Protein AF-A0AAU9XX43-F1 (afdb_monomer)

Radius of gyration: 18.74 Å; Cα contacts (8 Å, |Δi|>4): 97; chains: 1; bounding box: 50×25×49 Å

pLDDT: mean 89.41, std 6.66, range [53.78, 97.5]

Mean predicted aligned error: 6.14 Å

Foldseek 3Di:
DWDWDDDPLDIDTDDPPVCPVVVQVVVCVPDVVDHDDDDDDDPQWDDDPQWIWGDDPPDIWTAHHDDPPDPVDDDDPPDPDDPVVSVVVLVVQLVVGVVTGPDPVRSVVSVD

Structure (mmCIF, N/CA/C/O backbone):
data_AF-A0AAU9XX43-F1
#
_entry.id   AF-A0AAU9XX43-F1
#
loop_
_atom_site.group_PDB
_atom_site.id
_atom_site.type_symbol
_atom_site.label_atom_id
_atom_site.label_alt_id
_atom_site.label_comp_id
_atom_site.label_asym_id
_atom_site.label_entity_id
_atom_site.label_seq_id
_atom_site.pdbx_PDB_ins_code
_atom_site.Cartn_x
_atom_site.Cartn_y
_atom_site.Cartn_z
_atom_site.occupancy
_atom_site.B_iso_or_equiv
_atom_site.auth_seq_id
_atom_site.auth_comp_id
_atom_site.auth_asym_id
_atom_site.auth_atom_id
_atom_site.pdbx_PDB_model_num
ATOM 1 N N . ILE A 1 1 ? -6.491 10.764 14.706 1.00 53.78 1 ILE A N 1
ATOM 2 C CA . ILE A 1 1 ? -7.137 11.525 13.608 1.00 53.78 1 ILE A CA 1
ATOM 3 C C . ILE A 1 1 ? -8.011 10.533 12.857 1.00 53.78 1 ILE A C 1
ATOM 5 O O . ILE A 1 1 ? -7.475 9.487 12.510 1.00 53.78 1 ILE A O 1
ATOM 9 N N . PRO A 1 2 ? -9.315 10.786 12.664 1.00 73.56 2 PRO A N 1
ATOM 10 C CA . PRO A 1 2 ? -10.137 9.924 11.820 1.00 73.56 2 PRO A CA 1
ATOM 11 C C . PRO A 1 2 ? -9.642 10.023 10.368 1.00 73.56 2 PRO A C 1
ATOM 13 O O . PRO A 1 2 ? -9.549 11.123 9.824 1.00 73.56 2 PRO A O 1
ATOM 16 N N . LEU A 1 3 ? -9.279 8.889 9.768 1.00 86.94 3 LEU A N 1
ATOM 17 C CA . LEU A 1 3 ? -8.806 8.785 8.384 1.00 86.94 3 LEU A CA 1
ATOM 18 C C . LEU A 1 3 ? -9.750 7.866 7.607 1.00 86.94 3 LEU A C 1
ATOM 20 O O . LEU A 1 3 ? -10.027 6.750 8.050 1.00 86.94 3 LEU A O 1
ATOM 24 N N . TRP A 1 4 ? -10.210 8.332 6.448 1.00 90.75 4 TRP A N 1
ATOM 25 C CA . TRP A 1 4 ? -10.978 7.542 5.489 1.00 90.75 4 TRP A CA 1
ATOM 26 C C . TRP A 1 4 ? -10.577 7.946 4.072 1.00 90.75 4 TRP A C 1
ATOM 28 O O . TRP A 1 4 ? -10.887 9.048 3.618 1.00 90.75 4 TRP A O 1
ATOM 38 N N . LEU A 1 5 ? -9.866 7.061 3.383 1.00 91.31 5 LEU A N 1
ATOM 39 C CA . LEU A 1 5 ? -9.491 7.208 1.981 1.00 91.31 5 LEU A CA 1
ATOM 40 C C . LEU A 1 5 ? -10.188 6.114 1.177 1.00 91.31 5 LEU A C 1
ATOM 42 O O . LEU A 1 5 ? -10.338 4.993 1.659 1.00 91.31 5 LEU A O 1
ATOM 46 N N . ARG A 1 6 ? -10.602 6.433 -0.049 1.00 93.19 6 ARG A N 1
ATOM 47 C CA . ARG A 1 6 ? -11.258 5.480 -0.947 1.00 93.19 6 ARG A CA 1
ATOM 48 C C . ARG A 1 6 ? -10.737 5.628 -2.366 1.00 93.19 6 ARG A C 1
ATOM 50 O O . ARG A 1 6 ? -10.675 6.746 -2.880 1.00 93.19 6 ARG A O 1
ATOM 57 N N . TYR A 1 7 ? -10.458 4.505 -3.009 1.00 91.75 7 TYR A N 1
ATOM 58 C CA . TYR A 1 7 ? -10.170 4.411 -4.430 1.00 91.75 7 TYR A CA 1
ATOM 59 C C . TYR A 1 7 ? -11.003 3.278 -5.026 1.00 91.75 7 TYR A C 1
ATOM 61 O O . TYR A 1 7 ? -10.753 2.116 -4.749 1.00 91.75 7 TYR A O 1
ATOM 69 N N . VAL A 1 8 ? -12.007 3.631 -5.834 1.00 92.56 8 VAL A N 1
ATOM 70 C CA . VAL A 1 8 ? -13.006 2.679 -6.353 1.00 92.56 8 VAL A CA 1
ATOM 71 C C . VAL A 1 8 ? -13.621 1.864 -5.200 1.00 92.56 8 VAL A C 1
ATOM 73 O O . VAL A 1 8 ? -14.370 2.444 -4.407 1.00 92.56 8 VAL A O 1
ATOM 76 N N . ASP A 1 9 ? -13.310 0.575 -5.110 1.00 91.00 9 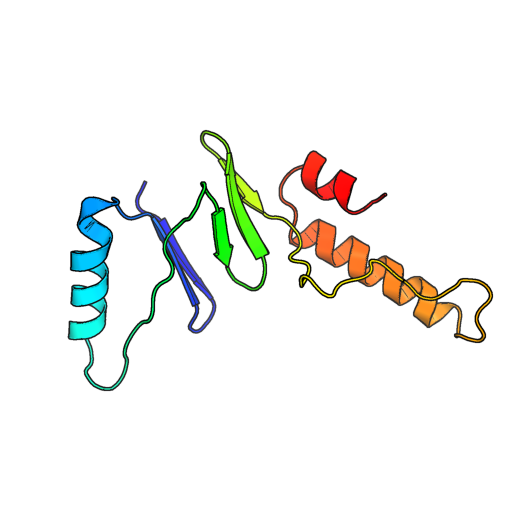ASP A N 1
ATOM 77 C CA . ASP A 1 9 ? -13.760 -0.399 -4.119 1.00 91.00 9 ASP A CA 1
ATOM 78 C C . ASP A 1 9 ? -12.801 -0.556 -2.928 1.00 91.00 9 ASP A C 1
ATOM 80 O O . ASP A 1 9 ? -13.235 -0.990 -1.863 1.00 91.00 9 ASP A O 1
ATOM 84 N N . ASP A 1 10 ? -11.549 -0.109 -3.049 1.00 92.44 10 ASP A N 1
ATOM 85 C CA . ASP A 1 10 ? -10.567 -0.159 -1.968 1.00 92.44 10 ASP A CA 1
ATOM 86 C C . ASP A 1 10 ? -10.718 1.020 -0.997 1.00 92.44 10 ASP A C 1
ATOM 88 O O . ASP A 1 10 ? -10.808 2.193 -1.389 1.00 92.44 10 ASP A O 1
ATOM 92 N N . THR A 1 11 ? -10.667 0.728 0.303 1.00 93.56 11 THR A N 1
ATOM 93 C CA . THR A 1 11 ? -10.709 1.729 1.381 1.00 93.56 11 THR A CA 1
ATOM 94 C C . THR A 1 11 ? -9.523 1.593 2.329 1.00 93.56 11 THR A C 1
ATOM 96 O O . THR A 1 11 ? -9.163 0.485 2.707 1.00 93.56 11 THR A O 1
ATOM 99 N N . PHE A 1 12 ? -8.969 2.721 2.779 1.00 92.25 12 PHE A N 1
ATOM 100 C CA . PHE A 1 12 ? -7.931 2.784 3.811 1.00 92.25 12 PHE A CA 1
ATOM 101 C C . PHE A 1 12 ? -8.428 3.638 4.976 1.00 92.25 12 PHE A C 1
ATOM 103 O O . PHE A 1 12 ? -8.783 4.807 4.792 1.00 92.25 12 PHE A O 1
ATOM 110 N N . THR A 1 13 ? -8.458 3.070 6.181 1.00 92.88 13 THR A N 1
ATOM 111 C CA . THR A 1 13 ? -9.015 3.741 7.358 1.00 92.88 13 THR A CA 1
ATOM 112 C C . THR A 1 13 ? -8.138 3.583 8.593 1.00 92.88 13 THR A C 1
ATOM 114 O O . THR A 1 13 ? -7.455 2.577 8.756 1.00 92.88 13 THR A O 1
ATOM 117 N N . ALA A 1 14 ? -8.157 4.594 9.464 1.00 91.06 14 ALA A N 1
ATOM 118 C CA . ALA A 1 14 ? -7.534 4.528 10.780 1.00 91.06 14 ALA A CA 1
ATOM 119 C C . ALA A 1 14 ? -8.617 4.346 11.847 1.00 91.06 14 ALA A C 1
ATOM 121 O O . ALA A 1 14 ? -9.417 5.254 12.090 1.00 91.06 14 ALA A O 1
ATOM 122 N N . VAL A 1 15 ? -8.605 3.183 12.491 1.00 92.12 15 VAL A N 1
ATOM 123 C CA . VAL A 1 15 ? -9.540 2.777 13.546 1.00 92.12 15 VAL A CA 1
ATOM 124 C C . VAL A 1 15 ? -8.722 2.314 14.752 1.00 92.12 15 VAL A C 1
ATOM 126 O O . VAL A 1 15 ? -7.584 1.870 14.603 1.00 92.12 15 VAL A O 1
ATOM 129 N N . ARG A 1 16 ? -9.265 2.474 15.963 1.00 91.88 16 ARG A N 1
ATOM 130 C CA . ARG A 1 16 ? -8.655 1.899 17.168 1.00 91.88 16 ARG A CA 1
ATOM 131 C C . ARG A 1 16 ? -8.677 0.376 17.079 1.00 91.88 16 ARG A C 1
ATOM 133 O O . ARG A 1 16 ? -9.682 -0.176 16.651 1.00 91.88 16 ARG A O 1
ATOM 140 N N . ASP A 1 17 ? -7.607 -0.267 17.534 1.00 91.62 17 ASP A N 1
ATOM 141 C CA . ASP A 1 17 ? -7.429 -1.724 17.468 1.00 91.62 17 ASP A CA 1
ATOM 142 C C . ASP A 1 17 ? -8.622 -2.507 18.047 1.00 91.62 17 ASP A C 1
ATOM 144 O O . ASP A 1 17 ? -9.153 -3.417 17.416 1.00 91.62 17 ASP A O 1
ATOM 148 N N . ASP A 1 18 ? -9.142 -2.062 19.189 1.00 95.56 18 ASP A N 1
ATOM 149 C CA . ASP A 1 18 ? -10.270 -2.688 19.880 1.00 95.56 18 ASP A CA 1
ATOM 150 C C . ASP A 1 18 ? -11.648 -2.403 19.251 1.00 95.56 18 ASP A C 1
ATOM 152 O O . ASP A 1 18 ? -12.645 -3.006 19.639 1.00 95.56 18 ASP A O 1
ATOM 156 N N . GLU A 1 19 ? -11.718 -1.514 18.258 1.00 95.62 19 GLU A N 1
ATOM 157 C CA . GLU A 1 19 ? -12.949 -1.148 17.545 1.00 95.62 19 GLU A CA 1
ATOM 158 C C . GLU A 1 19 ? -12.996 -1.727 16.120 1.00 95.62 19 GLU A C 1
ATOM 160 O O . GLU A 1 19 ? -14.018 -1.598 15.446 1.00 95.62 19 GLU A O 1
ATOM 165 N N . ILE A 1 20 ? -11.919 -2.363 15.629 1.00 94.69 20 ILE A N 1
ATOM 166 C CA . ILE A 1 20 ? -11.835 -2.843 14.235 1.00 94.69 20 ILE A CA 1
ATOM 167 C C . ILE A 1 20 ? -12.955 -3.858 13.936 1.00 94.69 20 ILE A C 1
ATOM 169 O O . ILE A 1 20 ? -13.557 -3.814 12.861 1.00 94.69 20 ILE A O 1
ATOM 173 N N . ASP A 1 21 ? -13.262 -4.755 14.879 1.00 96.56 21 ASP A N 1
ATOM 174 C CA . ASP A 1 21 ? -14.338 -5.758 14.768 1.00 96.56 21 ASP A CA 1
ATOM 175 C C . ASP A 1 21 ? -15.722 -5.131 14.702 1.00 96.56 21 ASP A C 1
ATOM 177 O O . ASP A 1 21 ? -16.485 -5.411 13.775 1.00 96.56 21 ASP A O 1
ATOM 181 N N . ALA A 1 22 ? -16.022 -4.242 15.646 1.00 96.94 22 ALA A N 1
ATOM 182 C CA . ALA A 1 22 ? -17.295 -3.536 15.683 1.00 96.94 22 ALA A CA 1
ATOM 183 C C . ALA A 1 22 ? -17.499 -2.698 14.412 1.00 96.94 22 ALA A C 1
ATOM 185 O O . ALA A 1 22 ? -18.578 -2.709 13.820 1.00 96.94 22 ALA A O 1
ATOM 186 N N . PHE A 1 23 ? -16.444 -2.024 13.951 1.00 95.62 23 PHE A N 1
ATOM 187 C CA . PHE A 1 23 ? -16.477 -1.221 12.737 1.00 95.62 23 PHE A CA 1
ATOM 188 C C . PHE A 1 23 ? -16.726 -2.065 11.481 1.00 95.62 23 PHE A C 1
ATOM 190 O O . PHE A 1 23 ? -17.584 -1.729 10.666 1.00 95.62 23 PHE A O 1
ATOM 197 N N . HIS A 1 24 ? -16.014 -3.184 11.330 1.00 95.94 24 HIS A N 1
ATOM 198 C CA . HIS A 1 24 ? -16.183 -4.085 10.188 1.00 95.94 24 HIS A CA 1
ATOM 199 C C . HIS A 1 24 ? -17.572 -4.721 10.154 1.00 95.94 24 HIS A C 1
ATOM 201 O O . HIS A 1 24 ? -18.191 -4.785 9.092 1.00 95.94 24 HIS A O 1
ATOM 207 N N . HIS A 1 25 ? -18.086 -5.128 11.315 1.00 97.44 25 HIS A N 1
ATOM 208 C CA . HIS A 1 25 ? -19.448 -5.633 11.430 1.00 97.44 25 HIS A CA 1
ATOM 209 C C . HIS A 1 25 ? -20.467 -4.577 10.996 1.00 97.44 25 HIS A C 1
ATOM 211 O O . HIS A 1 25 ? -21.287 -4.844 10.122 1.00 97.44 25 HIS A O 1
ATOM 217 N N . HIS A 1 26 ? -20.339 -3.354 11.514 1.00 96.19 26 HIS A N 1
ATOM 218 C CA . HIS A 1 26 ? -21.221 -2.247 11.164 1.00 96.19 26 HIS A CA 1
ATOM 219 C C . HIS A 1 26 ? -21.240 -1.949 9.656 1.00 96.19 26 HIS A C 1
ATOM 221 O O . HIS A 1 26 ? -22.309 -1.698 9.099 1.00 96.19 26 HIS A O 1
ATOM 227 N N . LEU A 1 27 ? -20.085 -2.002 8.975 1.00 95.06 27 LEU A N 1
ATOM 228 C CA . LEU A 1 27 ? -20.015 -1.838 7.516 1.00 95.06 27 LEU A CA 1
ATOM 229 C C . LEU A 1 27 ? -20.818 -2.917 6.775 1.00 95.06 27 LEU A C 1
ATOM 231 O O . LEU A 1 27 ? -21.537 -2.606 5.826 1.00 95.06 27 LEU A O 1
ATOM 235 N N . ASN A 1 28 ? -20.724 -4.165 7.230 1.00 97.12 28 ASN A N 1
ATOM 236 C 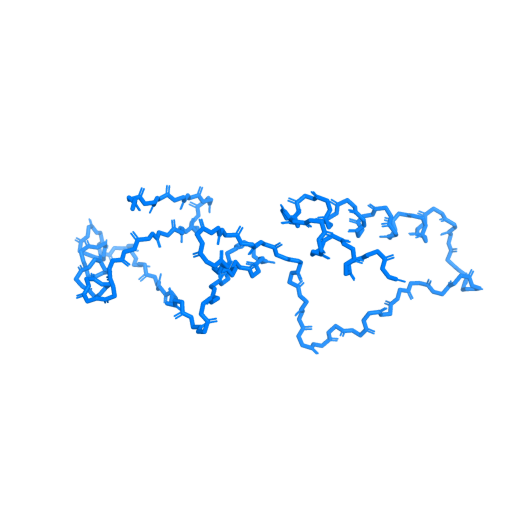CA . ASN A 1 28 ? -21.398 -5.311 6.620 1.00 97.12 28 ASN A CA 1
ATOM 237 C C . ASN A 1 28 ? -22.899 -5.390 6.921 1.00 97.12 28 ASN A C 1
ATOM 239 O O . ASN A 1 28 ? -23.631 -6.036 6.174 1.00 97.12 28 ASN A O 1
ATOM 243 N N . GLU A 1 29 ? -23.379 -4.702 7.957 1.00 97.50 29 GLU A N 1
ATOM 244 C CA . GLU A 1 29 ? -24.813 -4.564 8.239 1.00 97.50 29 GLU A CA 1
ATOM 245 C C . GLU A 1 29 ? -25.528 -3.599 7.280 1.00 97.50 29 GLU A C 1
ATOM 247 O O . GLU A 1 29 ? -26.753 -3.641 7.166 1.00 97.50 29 GLU A O 1
ATOM 252 N N . GLN A 1 30 ? -24.797 -2.721 6.579 1.00 96.81 30 GLN A N 1
ATOM 253 C CA . GLN A 1 30 ? -25.423 -1.682 5.752 1.00 96.81 30 GLN A CA 1
ATOM 254 C C . GLN A 1 30 ? -26.125 -2.241 4.509 1.00 96.81 30 GLN A C 1
ATOM 256 O O . GLN A 1 30 ? -27.075 -1.633 4.011 1.00 96.81 30 GLN A O 1
ATOM 261 N N . ASN A 1 31 ? -25.652 -3.368 3.969 1.00 96.56 31 ASN A N 1
ATOM 262 C CA . ASN A 1 31 ? -26.211 -3.972 2.765 1.00 96.56 31 ASN A CA 1
ATOM 263 C C . ASN A 1 31 ? -25.893 -5.477 2.698 1.00 96.56 31 ASN A C 1
ATOM 265 O O . ASN A 1 31 ? -24.734 -5.867 2.744 1.00 96.56 31 ASN A O 1
ATOM 269 N N . ASN A 1 32 ? -26.910 -6.324 2.518 1.00 94.88 32 ASN A N 1
ATOM 270 C CA . ASN A 1 32 ? -26.724 -7.781 2.454 1.00 94.88 32 ASN A CA 1
ATOM 271 C C . ASN A 1 32 ? -26.037 -8.269 1.163 1.00 94.88 32 ASN A C 1
ATOM 273 O O . ASN A 1 32 ? -25.438 -9.340 1.164 1.00 94.88 32 ASN A O 1
ATOM 277 N N . ASP A 1 33 ? -26.118 -7.502 0.076 1.00 97.25 33 ASP A N 1
ATOM 278 C CA . ASP A 1 33 ? -25.545 -7.847 -1.230 1.00 97.25 33 ASP A CA 1
ATOM 279 C C . ASP A 1 33 ? -24.081 -7.396 -1.367 1.00 97.25 33 ASP A C 1
ATOM 281 O O . ASP A 1 33 ? -23.363 -7.870 -2.247 1.00 97.25 33 ASP A O 1
ATOM 285 N N . VAL A 1 34 ? -23.625 -6.476 -0.508 1.00 94.56 34 VAL A N 1
ATOM 286 C CA . VAL A 1 34 ? -22.260 -5.934 -0.524 1.00 94.56 34 VAL A CA 1
ATOM 287 C C . VAL A 1 34 ? -21.603 -6.196 0.819 1.00 94.56 34 VAL A C 1
ATOM 289 O O . VAL A 1 34 ? -22.006 -5.638 1.832 1.00 94.56 34 VAL A O 1
ATOM 292 N N . GLN A 1 35 ? -20.566 -7.028 0.817 1.00 95.94 35 GLN A N 1
ATOM 293 C CA . GLN A 1 35 ? -19.821 -7.385 2.017 1.00 95.94 35 GLN A CA 1
ATOM 294 C C . GLN A 1 35 ? -18.363 -6.959 1.860 1.00 95.94 35 GLN A C 1
ATOM 296 O O . GLN A 1 35 ? -17.694 -7.304 0.888 1.00 95.94 35 GLN A O 1
ATOM 301 N N . PHE A 1 36 ? -17.879 -6.199 2.830 1.00 95.25 36 PHE A N 1
ATOM 302 C CA . PHE A 1 36 ? -16.505 -5.760 2.955 1.00 95.25 36 PHE A CA 1
ATOM 303 C C . PHE A 1 36 ? -15.639 -6.893 3.498 1.00 95.25 36 PHE A C 1
ATOM 305 O O . PHE A 1 36 ? -15.978 -7.556 4.485 1.00 95.25 36 PHE A O 1
ATOM 312 N N . THR A 1 37 ? -14.467 -7.058 2.902 1.00 95.25 37 THR A N 1
ATOM 313 C CA . THR A 1 37 ? -13.327 -7.745 3.511 1.00 95.25 37 THR A CA 1
ATOM 314 C C . THR A 1 37 ? -12.391 -6.708 4.119 1.00 95.25 37 THR A C 1
ATOM 316 O O . THR A 1 37 ? -12.396 -5.549 3.705 1.00 95.25 37 THR A O 1
ATOM 319 N N . ARG A 1 38 ? -11.584 -7.102 5.104 1.00 94.25 38 ARG A N 1
ATOM 320 C CA . ARG A 1 38 ? -10.593 -6.208 5.710 1.00 94.25 38 ARG A CA 1
ATOM 321 C C . ARG A 1 38 ? -9.244 -6.893 5.838 1.00 94.25 38 ARG A C 1
ATOM 323 O O . ARG A 1 38 ? -9.175 -8.101 6.059 1.00 94.25 38 ARG A O 1
ATOM 330 N N . GLU A 1 39 ? -8.210 -6.073 5.811 1.00 94.56 39 GLU A N 1
ATOM 331 C CA . GLU A 1 39 ? -6.858 -6.413 6.228 1.00 94.56 39 GLU A CA 1
ATOM 332 C C . GLU A 1 39 ? -6.489 -5.489 7.392 1.00 94.56 39 GLU A C 1
ATOM 334 O O . GLU A 1 39 ? -6.932 -4.338 7.443 1.00 94.56 39 GLU A O 1
ATOM 339 N N . VAL A 1 40 ? -5.733 -6.005 8.359 1.00 93.12 40 VAL A N 1
ATOM 340 C CA . VAL A 1 40 ? -5.303 -5.253 9.546 1.00 93.12 40 VAL A CA 1
ATOM 341 C C . VAL A 1 40 ? -3.803 -5.01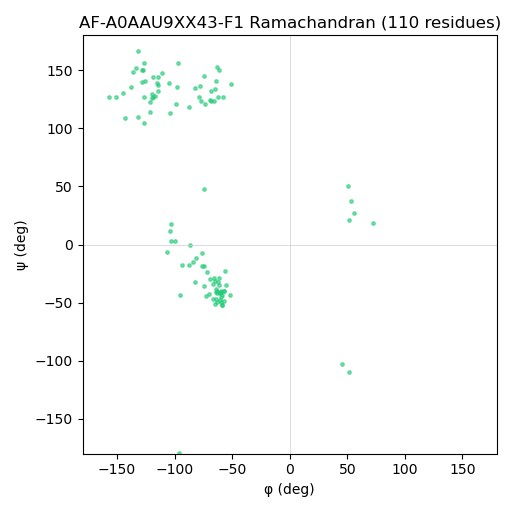6 9.451 1.00 93.12 40 VAL A C 1
ATOM 343 O O . VAL A 1 40 ? -3.076 -5.812 8.863 1.00 93.12 40 VAL A O 1
ATOM 346 N N . GLU A 1 41 ? -3.349 -3.885 9.985 1.00 91.62 41 GLU A N 1
ATOM 347 C CA . GLU A 1 41 ? -1.931 -3.542 10.014 1.00 91.62 41 GLU A CA 1
ATOM 348 C C . GLU A 1 41 ? -1.129 -4.629 10.748 1.00 91.62 41 GLU A C 1
ATOM 350 O O . GLU A 1 41 ? -1.402 -4.941 11.905 1.00 91.62 41 GLU A O 1
ATOM 355 N N . GLU A 1 42 ? -0.086 -5.153 10.105 1.00 90.38 42 GLU A N 1
ATOM 356 C CA . GLU A 1 42 ? 0.854 -6.096 10.707 1.00 90.38 42 GLU A CA 1
ATOM 357 C C . GLU A 1 42 ? 2.261 -5.497 10.706 1.00 90.38 42 GLU A C 1
ATOM 359 O O . GLU A 1 42 ? 2.776 -5.062 9.675 1.00 90.38 42 GLU A O 1
ATOM 364 N N . ASN A 1 43 ? 2.919 -5.471 11.870 1.00 89.19 43 ASN A N 1
ATOM 365 C CA . ASN A 1 43 ? 4.259 -4.886 12.038 1.00 89.19 43 ASN A CA 1
ATOM 366 C C . ASN A 1 43 ? 4.366 -3.436 11.521 1.00 89.19 43 ASN A C 1
ATOM 368 O O . ASN A 1 43 ? 5.374 -3.054 10.921 1.00 89.19 43 ASN A O 1
ATOM 372 N N . GLY A 1 44 ? 3.311 -2.639 11.724 1.00 89.00 44 GLY A N 1
ATOM 373 C CA . GLY A 1 44 ? 3.257 -1.254 11.254 1.00 89.00 44 GLY A CA 1
ATOM 374 C C . GLY A 1 44 ? 3.100 -1.122 9.739 1.00 89.00 44 GLY A C 1
ATOM 375 O O . GLY A 1 44 ? 3.465 -0.083 9.197 1.00 89.00 44 GLY A O 1
ATOM 376 N N . LYS A 1 45 ? 2.658 -2.174 9.033 1.00 89.81 45 LYS A N 1
ATOM 377 C CA . LYS A 1 45 ? 2.500 -2.190 7.574 1.00 89.81 45 LYS A CA 1
ATOM 378 C C . LYS A 1 45 ? 1.112 -2.669 7.168 1.00 89.81 45 LYS A C 1
ATOM 380 O O . LYS A 1 45 ? 0.600 -3.634 7.723 1.00 89.81 45 LYS A O 1
ATOM 385 N N . LEU A 1 46 ? 0.549 -2.031 6.149 1.00 91.81 46 LEU A N 1
ATOM 386 C CA . LEU A 1 46 ? -0.710 -2.409 5.517 1.00 91.81 46 LEU A CA 1
ATOM 387 C C . LEU A 1 46 ? -0.622 -2.109 4.010 1.00 91.81 46 LEU A C 1
ATOM 389 O O . LEU A 1 46 ? -0.185 -1.015 3.640 1.00 91.81 46 LEU A O 1
ATOM 393 N N . PRO A 1 47 ? -0.968 -3.041 3.113 1.00 89.81 47 PRO A N 1
ATOM 394 C CA . PRO A 1 47 ? -0.976 -2.759 1.683 1.00 89.81 47 PRO A CA 1
ATOM 395 C C . PRO A 1 47 ? -2.186 -1.890 1.293 1.00 89.81 47 PRO A C 1
ATOM 397 O O . PRO A 1 47 ? -3.273 -2.015 1.848 1.00 89.81 47 PRO A O 1
ATOM 400 N N . PHE A 1 48 ? -1.996 -0.998 0.320 1.00 89.75 48 PHE A N 1
ATOM 401 C CA . PHE A 1 48 ? -3.067 -0.217 -0.301 1.00 89.75 48 PHE A CA 1
ATOM 402 C C . PHE A 1 48 ? -2.699 0.120 -1.752 1.00 89.75 48 PHE A C 1
ATOM 404 O O . PHE A 1 48 ? -1.623 0.665 -1.992 1.00 89.75 48 PHE A O 1
ATOM 411 N N . LEU A 1 49 ? -3.569 -0.197 -2.720 1.00 86.69 49 LEU A N 1
ATOM 412 C CA . LEU A 1 49 ? -3.354 0.059 -4.158 1.00 86.69 49 LEU A CA 1
ATOM 413 C C . LEU A 1 49 ? -1.996 -0.437 -4.685 1.00 86.69 49 LEU A C 1
ATOM 415 O O . LEU A 1 49 ? -1.237 0.316 -5.300 1.00 86.69 49 LEU A O 1
ATOM 419 N N . ASP A 1 50 ? -1.655 -1.696 -4.394 1.00 80.81 50 ASP A N 1
ATOM 420 C CA . ASP A 1 50 ? -0.355 -2.297 -4.730 1.00 80.81 50 ASP A CA 1
ATOM 421 C C . ASP A 1 50 ? 0.860 -1.513 -4.184 1.00 80.81 50 ASP A C 1
ATOM 423 O O . ASP A 1 50 ? 1.954 -1.556 -4.755 1.00 80.81 50 ASP A O 1
ATOM 427 N N . CYS A 1 51 ? 0.692 -0.775 -3.085 1.00 86.56 51 CYS A N 1
ATOM 428 C CA . CYS A 1 51 ? 1.762 -0.056 -2.397 1.00 86.56 51 CYS A CA 1
ATOM 429 C C . CYS A 1 51 ? 1.766 -0.455 -0.913 1.00 86.56 51 CYS A C 1
ATOM 431 O O . CYS A 1 51 ? 0.731 -0.350 -0.256 1.00 86.56 51 CYS A O 1
ATOM 433 N N . PRO A 1 52 ? 2.894 -0.902 -0.333 1.00 89.62 52 PRO A N 1
ATOM 434 C CA . PRO A 1 52 ? 2.991 -1.077 1.105 1.00 89.62 52 PRO A CA 1
ATOM 435 C C . PRO A 1 52 ? 2.958 0.308 1.745 1.00 89.62 52 PRO A C 1
ATOM 437 O O . PRO A 1 52 ? 3.794 1.164 1.437 1.00 89.62 52 PRO A O 1
ATOM 440 N N . VAL A 1 53 ? 2.007 0.514 2.645 1.00 90.88 53 VAL A N 1
ATOM 441 C CA . VAL A 1 53 ? 1.959 1.680 3.518 1.00 90.88 53 VAL A CA 1
ATOM 442 C C . VAL A 1 53 ? 2.530 1.246 4.858 1.00 90.88 53 VAL A C 1
ATOM 444 O O . VAL A 1 53 ? 2.033 0.304 5.466 1.00 90.88 53 VAL A O 1
ATOM 447 N N . SER A 1 54 ? 3.596 1.894 5.311 1.00 90.81 54 SER A N 1
ATOM 448 C CA . SER A 1 54 ? 4.189 1.649 6.624 1.00 90.81 54 SER A CA 1
ATOM 449 C C . SER A 1 54 ? 4.058 2.872 7.514 1.00 90.81 54 SER A C 1
ATOM 451 O O . SER A 1 54 ? 4.327 3.984 7.060 1.00 90.81 54 SER A O 1
ATOM 453 N N . ARG A 1 55 ? 3.700 2.683 8.781 1.00 87.75 55 ARG A N 1
ATOM 454 C CA . ARG A 1 55 ? 3.760 3.738 9.790 1.00 87.75 55 ARG A CA 1
ATOM 455 C C . ARG A 1 55 ? 5.201 3.911 10.265 1.00 87.75 55 ARG A C 1
ATOM 457 O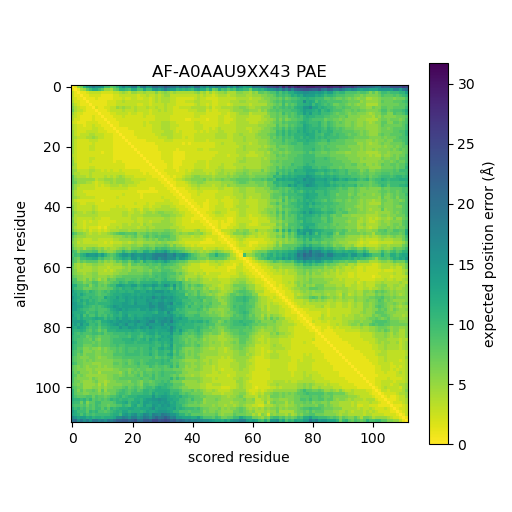 O . ARG A 1 55 ? 5.832 2.944 10.682 1.00 87.75 55 ARG A O 1
ATOM 464 N N . ASP A 1 56 ? 5.690 5.142 10.208 1.00 81.88 56 ASP A N 1
ATOM 465 C CA . ASP A 1 56 ? 6.996 5.548 10.722 1.00 81.88 56 ASP A CA 1
ATOM 466 C C . ASP A 1 56 ? 6.793 6.735 11.668 1.00 81.88 56 ASP A C 1
ATOM 468 O O . ASP A 1 56 ? 6.454 7.842 11.231 1.00 81.88 56 ASP A O 1
ATOM 472 N N . ASP A 1 57 ? 6.886 6.461 12.971 1.00 77.25 57 ASP A N 1
ATOM 473 C CA . ASP A 1 57 ? 6.488 7.348 14.067 1.00 77.25 57 ASP A CA 1
ATOM 474 C C . ASP A 1 57 ? 5.108 8.002 13.837 1.00 77.25 57 ASP A C 1
ATOM 476 O O . ASP A 1 57 ? 4.063 7.360 13.979 1.00 77.25 57 ASP A O 1
ATOM 480 N N . ASN A 1 58 ? 5.107 9.282 13.449 1.00 77.31 58 ASN A N 1
ATOM 481 C CA . ASN A 1 58 ? 3.921 10.111 13.219 1.00 77.31 58 ASN A CA 1
ATOM 482 C C . ASN A 1 58 ? 3.601 10.319 11.729 1.00 77.31 58 ASN A C 1
ATOM 484 O O . ASN A 1 58 ? 2.791 11.182 11.383 1.00 77.31 58 ASN A O 1
ATOM 488 N N . SER A 1 59 ? 4.245 9.568 10.838 1.00 82.62 59 SER A N 1
ATOM 489 C CA . SER A 1 59 ? 4.090 9.691 9.393 1.00 82.62 59 SER A CA 1
ATOM 490 C C . SER A 1 59 ? 3.738 8.355 8.744 1.00 82.62 59 SER A C 1
ATOM 492 O O . SER A 1 59 ? 3.990 7.279 9.286 1.00 82.62 59 SER A O 1
ATOM 494 N N . LEU A 1 60 ? 3.117 8.426 7.569 1.00 87.44 60 LEU A N 1
ATOM 495 C CA . LEU A 1 60 ? 2.946 7.269 6.701 1.00 87.44 60 LEU A CA 1
ATOM 496 C C . LEU A 1 60 ? 4.042 7.311 5.647 1.00 87.44 60 LEU A C 1
ATOM 498 O O . LEU A 1 60 ? 4.276 8.358 5.045 1.00 87.44 60 LEU A O 1
ATOM 502 N N . ARG A 1 61 ? 4.671 6.172 5.392 1.00 89.94 61 ARG A N 1
ATOM 503 C CA . ARG A 1 61 ? 5.661 5.977 4.340 1.00 89.94 61 ARG A CA 1
ATOM 504 C C . ARG A 1 61 ? 5.117 4.997 3.314 1.00 89.94 61 ARG A C 1
ATOM 506 O O . ARG A 1 61 ? 4.617 3.938 3.676 1.00 89.94 61 ARG A O 1
ATOM 513 N N . THR A 1 62 ? 5.224 5.344 2.042 1.00 91.12 62 THR A N 1
ATOM 514 C CA . THR A 1 62 ? 4.785 4.506 0.922 1.00 91.12 62 THR A CA 1
ATOM 515 C C . THR A 1 62 ? 5.988 4.091 0.089 1.00 91.12 62 THR A C 1
ATOM 517 O O . THR A 1 62 ? 6.896 4.891 -0.141 1.00 91.12 62 THR A O 1
ATOM 520 N N . THR A 1 63 ? 6.019 2.832 -0.347 1.00 89.56 63 THR A N 1
ATOM 521 C CA . THR A 1 63 ? 7.097 2.292 -1.190 1.00 89.56 63 THR A CA 1
ATOM 522 C C . THR A 1 63 ? 6.540 1.534 -2.391 1.00 89.56 63 THR A C 1
ATOM 524 O O . THR A 1 63 ? 5.351 1.228 -2.469 1.00 89.56 63 THR A O 1
ATOM 527 N N . VAL A 1 64 ? 7.390 1.232 -3.371 1.00 88.44 64 VAL A N 1
ATOM 528 C CA . VAL A 1 64 ? 6.992 0.415 -4.520 1.00 88.44 64 VAL A CA 1
ATOM 529 C C . VAL A 1 64 ? 6.854 -1.046 -4.083 1.00 88.44 64 VAL A C 1
ATOM 531 O O . VAL A 1 64 ? 7.822 -1.662 -3.636 1.00 88.44 64 VAL A O 1
ATOM 534 N N . TYR A 1 65 ? 5.667 -1.641 -4.244 1.00 86.06 65 TYR A N 1
ATOM 535 C CA . TY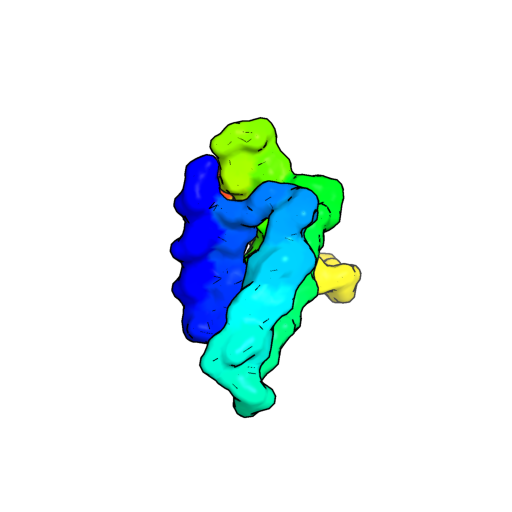R A 1 65 ? 5.504 -3.075 -4.001 1.00 86.06 65 TYR A CA 1
ATOM 536 C C . TYR A 1 65 ? 6.245 -3.903 -5.059 1.00 86.06 65 TYR A C 1
ATOM 538 O O . TYR A 1 65 ? 6.075 -3.700 -6.272 1.00 86.06 65 TYR A O 1
ATOM 546 N N . ARG A 1 66 ? 7.013 -4.887 -4.580 1.00 84.81 66 ARG A N 1
ATOM 547 C CA . ARG A 1 66 ? 7.645 -5.947 -5.371 1.00 84.81 66 ARG A CA 1
ATOM 548 C C . ARG A 1 66 ? 7.074 -7.292 -4.931 1.00 84.81 66 ARG A C 1
ATOM 550 O O . ARG A 1 66 ? 7.101 -7.624 -3.748 1.00 84.81 66 ARG A O 1
ATOM 557 N N . LYS A 1 67 ? 6.588 -8.085 -5.889 1.00 81.06 67 LYS A N 1
ATOM 558 C CA . LYS A 1 67 ? 6.202 -9.478 -5.622 1.00 81.06 67 LYS A CA 1
ATOM 559 C C . LYS A 1 67 ? 7.434 -10.271 -5.157 1.00 81.06 67 LYS A C 1
ATOM 561 O O . LYS A 1 67 ? 8.524 -9.987 -5.649 1.00 81.06 67 LYS A O 1
ATOM 566 N N . PRO A 1 68 ? 7.284 -11.316 -4.323 1.00 83.00 68 PRO A N 1
ATOM 567 C CA . PRO A 1 68 ? 8.411 -12.158 -3.899 1.00 83.00 68 PRO A CA 1
ATOM 568 C C . PRO A 1 68 ? 9.200 -12.796 -5.053 1.00 83.00 68 PRO A C 1
ATOM 570 O O . PRO A 1 68 ? 10.360 -13.152 -4.898 1.00 83.00 68 PRO A O 1
ATOM 573 N N . THR A 1 69 ? 8.573 -12.941 -6.222 1.00 83.81 69 THR A N 1
ATOM 574 C CA . THR A 1 69 ? 9.186 -13.479 -7.443 1.00 83.81 69 THR A CA 1
ATOM 575 C C . THR A 1 69 ? 9.905 -12.427 -8.293 1.00 83.81 69 THR A C 1
ATOM 577 O O . THR A 1 69 ? 10.436 -12.761 -9.351 1.00 83.81 69 THR A O 1
ATOM 580 N N . HIS A 1 70 ? 9.909 -11.156 -7.883 1.00 83.38 70 HIS A N 1
ATOM 581 C CA . HIS A 1 70 ? 10.591 -10.088 -8.606 1.00 83.38 70 HIS A CA 1
ATOM 582 C C . HIS A 1 70 ? 12.110 -10.271 -8.512 1.00 83.38 70 HIS A C 1
ATOM 584 O O . HIS A 1 70 ? 12.659 -10.341 -7.419 1.00 83.38 70 HIS A O 1
ATOM 590 N N . THR A 1 71 ? 12.797 -10.344 -9.655 1.00 84.25 71 THR A N 1
ATOM 591 C CA . THR A 1 71 ? 14.248 -10.604 -9.703 1.00 84.25 71 THR A CA 1
ATOM 592 C C . THR A 1 71 ? 15.094 -9.344 -9.891 1.00 84.25 71 THR A C 1
ATOM 594 O O . THR A 1 71 ? 16.292 -9.470 -10.121 1.00 84.25 71 THR A O 1
ATOM 597 N N . ASP A 1 72 ? 14.474 -8.157 -9.932 1.00 83.12 72 ASP A N 1
ATOM 598 C CA . ASP A 1 72 ? 15.112 -6.869 -10.276 1.00 83.12 72 ASP A CA 1
ATOM 599 C C . ASP A 1 72 ? 15.902 -6.892 -11.604 1.00 83.12 72 ASP A C 1
ATOM 601 O O . ASP A 1 72 ? 16.764 -6.056 -11.868 1.00 83.12 72 ASP A O 1
ATOM 605 N N . ARG A 1 73 ? 15.592 -7.845 -12.493 1.00 85.56 73 ARG A N 1
ATOM 606 C CA . ARG A 1 73 ? 16.248 -7.969 -13.798 1.00 85.56 73 ARG A CA 1
ATOM 607 C C . ARG A 1 73 ? 15.520 -7.104 -14.811 1.00 85.56 73 ARG A C 1
ATOM 609 O O . ARG A 1 73 ? 14.354 -7.350 -15.116 1.00 85.56 73 ARG A O 1
ATOM 616 N N . LEU A 1 74 ? 16.233 -6.127 -15.355 1.00 87.88 74 LEU A N 1
ATOM 617 C CA . LEU A 1 74 ? 15.767 -5.298 -16.462 1.00 87.88 74 LEU A CA 1
ATOM 618 C C . LEU A 1 74 ? 16.280 -5.827 -17.807 1.00 87.88 74 LEU A C 1
ATOM 620 O O . LEU A 1 74 ? 16.967 -6.848 -17.882 1.00 87.88 74 LEU A O 1
ATOM 624 N N . LEU A 1 75 ? 15.908 -5.128 -18.882 1.00 88.88 75 LEU A N 1
ATOM 625 C CA . LEU A 1 75 ? 16.420 -5.402 -20.220 1.00 88.88 75 LEU A CA 1
ATOM 626 C C . LEU A 1 75 ? 17.931 -5.174 -20.250 1.00 88.88 75 LEU A C 1
ATOM 628 O O . LEU A 1 75 ? 18.407 -4.095 -19.907 1.00 88.88 75 LEU A O 1
ATOM 632 N N . ASP A 1 76 ? 18.658 -6.186 -20.707 1.00 88.62 76 ASP A N 1
ATOM 633 C CA . ASP A 1 76 ? 20.099 -6.101 -20.902 1.00 88.62 76 ASP A CA 1
ATOM 634 C C . ASP A 1 76 ? 20.431 -5.070 -21.995 1.00 88.62 76 ASP A C 1
ATOM 636 O O . ASP A 1 76 ? 19.807 -5.062 -23.065 1.00 88.62 76 ASP A O 1
ATOM 640 N N . ASP A 1 77 ? 21.404 -4.195 -21.745 1.00 87.44 77 ASP A N 1
ATOM 641 C CA . ASP A 1 77 ? 21.769 -3.132 -22.685 1.00 87.44 77 ASP A CA 1
ATOM 642 C C . ASP A 1 77 ? 22.364 -3.670 -23.997 1.00 87.44 77 ASP A C 1
ATOM 644 O O . ASP A 1 77 ? 22.136 -3.102 -25.063 1.00 87.44 77 ASP A O 1
ATOM 648 N N . 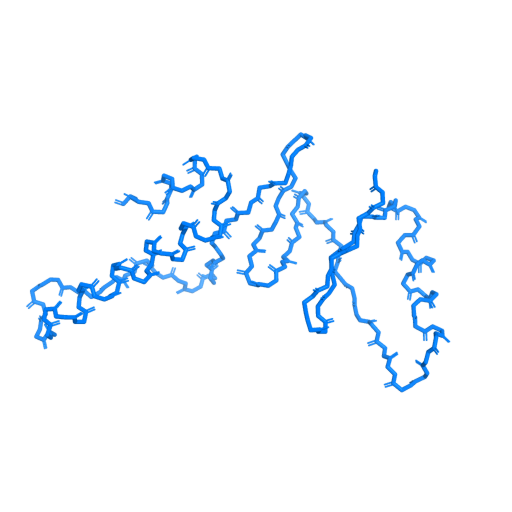SER A 1 78 ? 23.022 -4.827 -23.969 1.00 92.00 78 SER A N 1
ATOM 649 C CA . SER A 1 78 ? 23.555 -5.493 -25.162 1.00 92.00 78 SER A CA 1
ATOM 650 C C . SER A 1 78 ? 22.506 -6.309 -25.925 1.00 92.00 78 SER A C 1
ATOM 652 O O . SER A 1 78 ? 22.737 -6.715 -27.065 1.00 92.00 78 SER A O 1
ATOM 654 N N . SER A 1 79 ? 21.327 -6.540 -25.336 1.00 92.44 79 SER A N 1
ATOM 655 C CA . SER A 1 79 ? 20.271 -7.314 -25.992 1.00 92.44 79 SER A CA 1
ATOM 656 C C . SER A 1 79 ? 19.756 -6.638 -27.266 1.00 92.44 79 SER A C 1
ATOM 658 O O . SER A 1 79 ? 19.734 -5.406 -27.379 1.00 92.44 79 SER A O 1
ATOM 660 N N . TYR A 1 80 ? 19.250 -7.449 -28.201 1.00 94.12 80 TYR A N 1
ATOM 661 C CA . TYR A 1 80 ? 18.620 -7.009 -29.453 1.00 94.12 80 TYR A CA 1
ATOM 662 C C . TYR A 1 80 ? 17.209 -6.426 -29.229 1.00 94.12 80 TYR A C 1
ATOM 664 O O . TYR A 1 80 ? 16.237 -6.793 -29.881 1.00 94.12 80 TYR A O 1
ATOM 672 N N . ASN A 1 81 ? 17.077 -5.530 -28.255 1.00 91.88 81 ASN A N 1
ATOM 673 C CA . ASN A 1 81 ? 15.868 -4.762 -28.007 1.00 91.88 81 ASN A CA 1
ATOM 674 C C . ASN A 1 81 ? 16.073 -3.319 -28.490 1.00 91.88 81 ASN A C 1
ATOM 676 O O . ASN A 1 81 ? 17.137 -2.744 -28.228 1.00 91.88 81 ASN A O 1
ATOM 680 N N . PRO A 1 82 ? 15.068 -2.703 -29.138 1.00 95.69 82 PRO A N 1
ATOM 681 C CA . PRO A 1 82 ? 15.109 -1.291 -29.494 1.00 95.69 82 PRO A CA 1
ATOM 682 C C . PRO A 1 82 ? 15.469 -0.393 -28.305 1.00 95.69 82 PRO A C 1
ATOM 684 O O . PRO A 1 82 ? 14.943 -0.556 -27.200 1.00 95.69 82 PRO A O 1
ATOM 687 N N . THR A 1 83 ? 16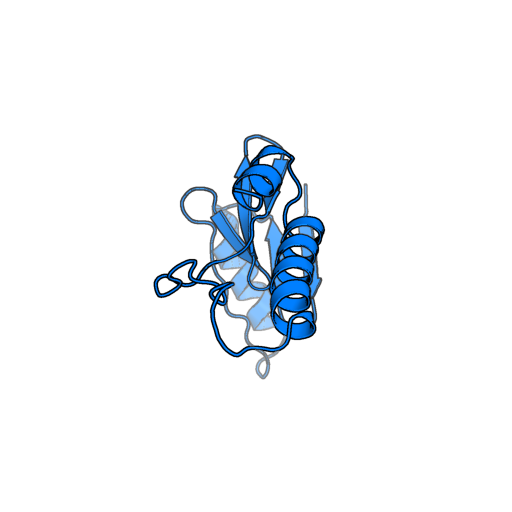.320 0.608 -28.545 1.00 93.31 83 THR A N 1
ATOM 688 C CA . THR A 1 83 ? 16.764 1.574 -27.525 1.00 93.31 83 THR A CA 1
ATOM 689 C C . THR A 1 83 ? 15.591 2.272 -26.837 1.00 93.31 83 THR A C 1
ATOM 691 O O . THR A 1 83 ? 15.625 2.513 -25.632 1.00 93.31 83 THR A O 1
ATOM 694 N N . SER A 1 84 ? 14.511 2.540 -27.576 1.00 94.88 84 SER A N 1
ATOM 695 C CA . SER A 1 84 ? 13.285 3.137 -27.040 1.00 94.88 84 SER A CA 1
ATOM 696 C C . SER A 1 84 ? 12.620 2.279 -25.963 1.00 94.88 84 SER A C 1
ATOM 698 O O . SER A 1 84 ? 12.090 2.839 -25.005 1.00 94.88 84 SER A O 1
ATOM 700 N N . HIS A 1 85 ? 12.670 0.947 -26.060 1.00 93.69 85 HIS A N 1
ATOM 701 C CA . HIS A 1 85 ? 12.109 0.063 -25.037 1.00 93.69 85 HIS A CA 1
ATOM 702 C C . HIS A 1 85 ? 12.969 0.057 -23.777 1.00 93.69 85 HIS A C 1
ATOM 704 O O . HIS A 1 85 ? 12.428 0.230 -22.690 1.00 93.69 85 HIS A O 1
ATOM 710 N N . LYS A 1 86 ? 14.298 -0.033 -23.914 1.00 92.31 86 LYS A N 1
ATOM 711 C CA . LYS A 1 86 ? 15.237 0.058 -22.780 1.00 92.31 86 LYS A CA 1
ATOM 712 C C . LYS A 1 86 ? 15.054 1.376 -22.019 1.00 92.31 86 LYS A C 1
ATOM 714 O O . LYS A 1 86 ? 14.848 1.374 -20.808 1.00 92.31 86 LYS A O 1
ATOM 719 N N . ALA A 1 87 ? 15.010 2.493 -22.750 1.00 92.75 87 ALA A N 1
ATOM 720 C CA . ALA A 1 87 ? 14.774 3.816 -22.179 1.00 92.75 87 ALA A CA 1
ATOM 721 C C . ALA A 1 87 ? 13.384 3.939 -21.530 1.00 92.75 87 ALA A C 1
ATOM 723 O O . ALA A 1 87 ? 13.252 4.499 -20.442 1.00 92.75 87 ALA A O 1
ATOM 724 N N . THR A 1 88 ? 12.340 3.401 -22.170 1.00 93.81 88 THR A N 1
ATOM 725 C CA . THR A 1 88 ? 10.972 3.416 -21.625 1.00 93.81 88 THR A CA 1
ATOM 726 C C . THR A 1 88 ? 10.859 2.605 -20.338 1.00 93.81 88 THR A C 1
ATOM 728 O O . THR A 1 88 ? 10.174 3.053 -19.419 1.00 93.81 88 THR A O 1
ATOM 731 N N . THR A 1 89 ? 11.543 1.462 -20.232 1.00 91.50 89 THR A N 1
ATOM 732 C CA . THR A 1 89 ? 11.579 0.653 -19.005 1.00 91.50 89 THR A CA 1
ATOM 733 C C . THR A 1 89 ? 12.125 1.465 -17.835 1.00 91.50 89 THR A C 1
ATOM 735 O O . THR A 1 89 ? 11.444 1.590 -16.818 1.00 91.50 89 THR A O 1
ATOM 738 N N . ILE A 1 90 ? 13.290 2.101 -18.008 1.00 90.56 90 ILE A N 1
ATOM 739 C CA . ILE A 1 90 ? 13.898 2.961 -16.980 1.00 90.56 90 ILE A CA 1
ATOM 740 C C . ILE A 1 90 ? 12.944 4.106 -16.628 1.00 90.56 90 ILE A C 1
ATOM 742 O O . ILE A 1 90 ? 12.570 4.276 -15.471 1.00 90.56 90 ILE A O 1
ATOM 746 N N . LYS A 1 91 ? 12.460 4.842 -17.637 1.00 92.56 91 LYS A N 1
ATOM 747 C CA . LYS A 1 91 ? 11.561 5.988 -17.439 1.00 92.56 91 LYS A CA 1
ATOM 748 C C . LYS A 1 91 ? 10.292 5.613 -16.672 1.00 92.56 91 LYS A C 1
ATOM 750 O O . LYS A 1 91 ? 9.827 6.390 -15.842 1.00 92.56 91 LYS A O 1
ATOM 755 N N . THR A 1 92 ? 9.718 4.448 -16.960 1.00 91.44 92 THR A N 1
ATOM 756 C CA . THR A 1 92 ? 8.485 3.979 -16.318 1.00 91.44 92 THR A CA 1
ATOM 757 C C . THR A 1 92 ? 8.731 3.613 -14.859 1.00 91.44 92 THR A C 1
ATOM 759 O O . THR A 1 92 ? 7.937 4.005 -14.006 1.00 91.44 92 THR A O 1
ATOM 762 N N . LEU A 1 93 ? 9.837 2.928 -14.557 1.00 90.44 93 LEU A N 1
ATOM 763 C CA . LEU A 1 93 ? 10.205 2.570 -13.185 1.00 90.44 93 LEU A CA 1
ATOM 764 C C . LEU A 1 93 ? 10.535 3.808 -12.349 1.00 90.44 93 LEU A C 1
ATOM 766 O O . LEU A 1 93 ? 9.957 3.979 -11.278 1.00 90.44 93 LEU A O 1
ATOM 770 N N . THR A 1 94 ? 11.347 4.728 -12.875 1.00 90.94 94 THR A N 1
ATOM 771 C CA . THR A 1 94 ? 11.655 5.995 -12.196 1.00 90.94 94 THR A CA 1
ATOM 772 C C . THR A 1 94 ? 10.389 6.811 -11.944 1.00 90.94 94 THR A C 1
ATOM 774 O O . THR A 1 94 ? 10.175 7.300 -10.837 1.00 90.94 94 THR A O 1
ATOM 777 N N . ARG A 1 95 ? 9.501 6.928 -12.943 1.00 91.81 95 ARG A N 1
ATOM 778 C CA . ARG A 1 95 ? 8.233 7.649 -12.773 1.00 91.81 95 ARG A CA 1
ATOM 779 C C . ARG A 1 95 ? 7.335 6.978 -11.733 1.00 91.81 95 ARG A C 1
ATOM 781 O O . ARG A 1 95 ? 6.706 7.680 -10.949 1.00 91.81 95 ARG A O 1
ATOM 788 N N . ARG A 1 96 ? 7.266 5.643 -11.712 1.00 90.69 96 ARG A N 1
ATOM 789 C CA . ARG A 1 96 ? 6.508 4.896 -10.697 1.00 90.69 96 ARG A CA 1
ATOM 790 C C . ARG A 1 96 ? 7.056 5.179 -9.299 1.00 90.69 96 ARG A C 1
ATOM 792 O O . ARG A 1 96 ? 6.272 5.514 -8.420 1.00 90.69 96 ARG A O 1
ATOM 799 N N . ALA A 1 97 ? 8.373 5.114 -9.116 1.00 90.50 97 ALA A N 1
ATOM 800 C CA . ALA A 1 97 ? 9.016 5.424 -7.843 1.00 90.50 97 ALA A CA 1
ATOM 801 C C . ALA A 1 97 ? 8.707 6.856 -7.378 1.00 90.50 97 ALA A C 1
ATOM 803 O O . ALA A 1 97 ? 8.341 7.055 -6.228 1.00 90.50 97 ALA A O 1
ATOM 804 N N . GLN A 1 98 ? 8.752 7.843 -8.277 1.00 90.44 98 GLN A N 1
ATOM 805 C CA . GLN A 1 98 ? 8.422 9.240 -7.958 1.00 90.44 98 GLN A CA 1
ATOM 806 C C . GLN A 1 98 ? 6.958 9.462 -7.558 1.00 90.44 98 GLN A C 1
ATOM 808 O O . GLN A 1 98 ? 6.668 10.382 -6.800 1.00 90.44 98 GLN A O 1
ATOM 813 N N . LEU A 1 99 ? 6.031 8.669 -8.101 1.00 89.31 99 LEU A N 1
ATOM 814 C CA . LEU A 1 99 ? 4.607 8.781 -7.781 1.00 89.31 99 LEU A CA 1
ATO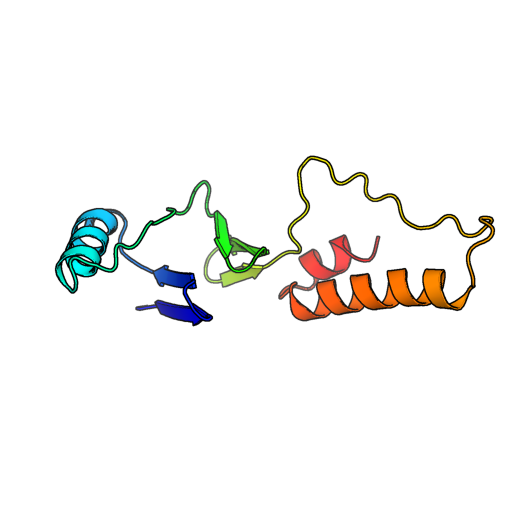M 815 C C . LEU A 1 99 ? 4.240 8.049 -6.488 1.00 89.31 99 LEU A C 1
ATOM 817 O O . LEU A 1 99 ? 3.318 8.473 -5.799 1.00 89.31 99 LEU A O 1
ATOM 821 N N . VAL A 1 100 ? 4.927 6.945 -6.189 1.00 89.75 100 VAL A N 1
ATOM 822 C CA . VAL A 1 100 ? 4.597 6.067 -5.061 1.00 89.75 100 VAL A CA 1
ATOM 823 C C . VAL A 1 100 ? 5.411 6.403 -3.816 1.00 89.75 100 VAL A C 1
ATOM 825 O O . VAL A 1 100 ? 4.850 6.430 -2.726 1.00 89.75 100 VAL A O 1
ATOM 828 N N . CYS A 1 101 ? 6.715 6.650 -3.940 1.00 90.00 101 CYS A N 1
ATOM 829 C CA . CYS A 1 101 ? 7.577 6.919 -2.794 1.00 90.00 101 CYS A CA 1
ATOM 830 C C . CYS A 1 101 ? 7.384 8.352 -2.298 1.00 90.00 101 CYS A C 1
ATOM 832 O O . CYS A 1 101 ? 7.591 9.310 -3.039 1.00 90.00 101 CYS A O 1
ATOM 834 N N . ASN A 1 102 ? 7.042 8.503 -1.021 1.00 87.81 102 ASN A N 1
ATOM 835 C CA . ASN A 1 102 ? 6.793 9.809 -0.405 1.00 87.81 102 ASN A CA 1
ATOM 836 C C . ASN A 1 102 ? 7.944 10.320 0.484 1.00 87.81 102 ASN A C 1
ATOM 838 O O . ASN A 1 102 ? 7.831 11.384 1.087 1.00 87.81 102 ASN A O 1
ATOM 842 N N . THR A 1 103 ? 9.053 9.579 0.560 1.00 85.19 103 THR A N 1
ATOM 843 C CA . THR A 1 103 ? 10.268 9.947 1.307 1.00 85.19 103 THR A CA 1
ATOM 844 C C . THR A 1 103 ? 11.501 9.834 0.415 1.00 85.19 103 THR A C 1
ATOM 846 O O . THR A 1 103 ? 11.548 8.994 -0.488 1.00 85.19 103 THR A O 1
ATOM 849 N N . THR A 1 104 ? 12.518 10.662 0.680 1.00 84.56 104 THR A N 1
ATOM 850 C CA . THR A 1 104 ? 13.783 10.662 -0.075 1.00 84.56 104 THR A CA 1
ATOM 851 C C . THR A 1 104 ? 14.491 9.315 0.008 1.00 84.56 104 THR A C 1
ATOM 853 O O . THR A 1 104 ? 14.964 8.824 -1.012 1.00 84.56 104 THR A O 1
ATOM 856 N N . ASP A 1 105 ? 14.500 8.685 1.184 1.00 84.25 105 ASP A N 1
ATOM 857 C CA . ASP A 1 105 ? 15.149 7.388 1.392 1.00 84.25 105 ASP A CA 1
ATOM 858 C C . ASP A 1 105 ? 14.492 6.301 0.535 1.00 84.25 105 ASP A C 1
ATOM 860 O O . ASP A 1 105 ? 15.171 5.637 -0.247 1.00 84.25 105 ASP A O 1
ATOM 864 N N . SER A 1 106 ? 13.158 6.209 0.572 1.00 82.56 106 SER A N 1
ATOM 865 C CA . SER A 1 106 ? 12.402 5.244 -0.242 1.00 82.56 106 SER A CA 1
ATOM 866 C C . SER A 1 106 ? 12.573 5.486 -1.741 1.00 82.56 106 SER A C 1
ATOM 868 O O . SER A 1 106 ? 12.540 4.546 -2.527 1.00 82.56 106 SER A O 1
ATOM 870 N N . LEU A 1 107 ? 12.747 6.742 -2.163 1.00 86.00 107 LEU A N 1
ATOM 871 C CA . LEU A 1 107 ? 13.040 7.064 -3.557 1.00 86.00 107 LEU A CA 1
ATOM 872 C C . LEU A 1 107 ? 14.490 6.718 -3.927 1.00 86.00 107 LEU A C 1
ATOM 874 O O . LEU A 1 107 ? 14.753 6.2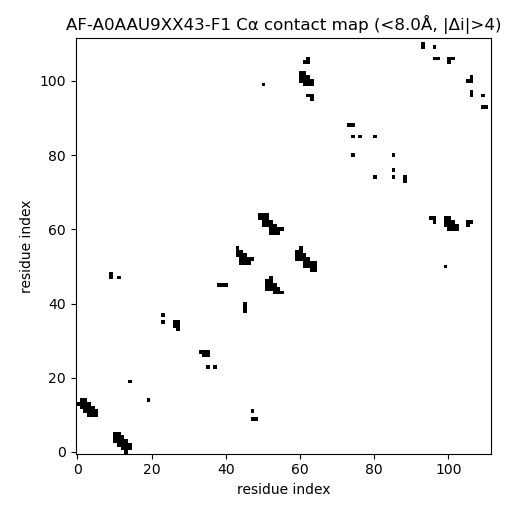91 -5.048 1.00 86.00 107 LEU A O 1
ATOM 878 N N . SER A 1 108 ? 15.440 6.899 -3.009 1.00 83.44 108 SER A N 1
ATOM 879 C CA . SER A 1 108 ? 16.845 6.552 -3.230 1.00 83.44 108 SER A CA 1
ATOM 880 C C . SER A 1 108 ? 17.052 5.043 -3.359 1.00 83.44 108 SER A C 1
ATOM 882 O O . SER A 1 108 ? 17.853 4.615 -4.185 1.00 83.44 108 SER A O 1
ATOM 884 N N . ASP A 1 109 ? 16.270 4.240 -2.631 1.00 82.75 109 ASP A N 1
ATOM 885 C CA . ASP A 1 109 ? 16.269 2.781 -2.751 1.00 82.75 109 ASP A CA 1
ATOM 886 C C . ASP A 1 109 ? 15.855 2.298 -4.150 1.00 82.75 109 ASP A C 1
ATOM 888 O O . ASP A 1 109 ? 16.335 1.260 -4.599 1.00 82.75 109 ASP A O 1
ATOM 892 N N . GLU A 1 110 ? 15.023 3.068 -4.858 1.00 83.50 110 GLU A N 1
ATOM 893 C CA . GLU A 1 110 ? 14.579 2.767 -6.225 1.00 83.50 110 GLU A CA 1
ATOM 894 C C . GLU A 1 110 ? 15.557 3.231 -7.318 1.00 83.50 110 GLU A C 1
ATOM 896 O O . GLU A 1 110 ? 15.431 2.806 -8.463 1.00 83.50 110 GLU A O 1
ATOM 901 N N . ASN A 1 111 ? 16.518 4.104 -6.994 1.00 73.31 111 ASN A N 1
ATOM 902 C CA . ASN A 1 111 ? 17.479 4.670 -7.954 1.00 73.31 111 ASN A CA 1
ATOM 903 C C . ASN A 1 111 ? 18.879 4.030 -7.869 1.00 73.31 111 ASN A C 1
ATOM 905 O O . ASN A 1 111 ? 19.853 4.629 -8.332 1.00 73.31 111 ASN A O 1
ATOM 909 N N . LYS A 1 112 ? 18.983 2.855 -7.245 1.00 60.38 112 LYS A N 1
ATOM 910 C CA . LYS A 1 112 ? 20.211 2.050 -7.171 1.00 60.38 112 LYS A CA 1
ATOM 911 C C . LYS A 1 112 ? 20.463 1.309 -8.481 1.00 60.38 112 LYS A C 1
ATOM 913 O O . LYS A 1 112 ? 21.649 1.237 -8.866 1.00 60.38 112 LYS A O 1
#

InterPro domains:
  IPR058912 Helix-turn-helix domain, animal [PF26215] (73-110)

Nearest PDB structures (foldseek):
  7n06-assembly1_D  TM=4.339E-01  e=8.750E+00  Severe acute respiratory syndrome coronavirus 2

Sequence (112 aa):
IPLWLRYVDDTFTAVRDDEIDAFHHHLNEQNNDVQFTREVEENGKLPFLDCPVSRDDNSLRTTVYRKPTHTDRLLDDSSYNPTSHKATTIKTLTRRAQLVCNTTDSLSDENK

Solvent-accessible surface area (backbone atoms only — not comparable to full-atom values): 7191 Å² total; per-residue (Å²): 122,92,44,82,47,75,57,95,90,50,72,52,72,57,72,58,82,92,44,47,66,62,52,53,50,55,59,37,68,76,35,93,91,52,75,80,84,85,85,72,74,54,98,51,31,40,77,53,94,77,22,44,36,30,61,51,95,95,42,80,42,33,35,78,61,72,61,94,82,62,78,89,76,74,81,60,88,87,47,99,60,61,67,68,56,54,51,47,52,53,53,51,52,54,52,48,36,66,74,45,23,76,44,72,67,56,38,51,70,71,72,113

Secondary structure (DSSP, 8-state):
--EEEEETTEEEEE--GGGHHHHHHHHHHS-TT--------BTTEEEETTEEEEEETTEEEE-----TT-------TTSSS-HHHHHHHHHHHHHHHHHH--SHHHHHHHT-

Organism: NCBI:txid46732